Protein AF-A0A3D3PMX6-F1 (afdb_monomer_lite)

pLDDT: mean 90.61, std 13.64, range [45.22, 98.38]

Radius of gyration: 11.9 Å; chains: 1; bounding box: 21×33×24 Å

Sequence (40 aa):
MVSNDKMAHYLSLKGKVVFITGGGSGIGASIVSAFCEQGA

Foldseek 3Di:
DDDPPPDDADQVLAPDDDDFPPLPDDPNVVVVVVSVVSND

Secondary structure (DSSP, 8-state):
------PPP-GGGTT-----TTTTSHHHHHHHHHHHHTT-

Structure (mmCIF, N/CA/C/O backbone):
data_AF-A0A3D3PMX6-F1
#
_entry.id   AF-A0A3D3PMX6-F1
#
loop_
_atom_site.group_PDB
_atom_site.id
_atom_site.type_symbol
_atom_site.label_atom_id
_atom_site.label_alt_id
_atom_site.label_comp_id
_atom_site.label_asym_id
_atom_site.label_entity_id
_atom_site.label_seq_id
_atom_site.pdbx_PDB_ins_code
_atom_site.Cartn_x
_atom_site.Cartn_y
_atom_site.Cartn_z
_atom_site.occupancy
_atom_site.B_iso_or_equiv
_atom_site.auth_seq_id
_atom_site.auth_comp_id
_atom_site.auth_asym_id
_atom_site.auth_atom_id
_atom_site.pdbx_PDB_model_num
ATOM 1 N N . MET A 1 1 ? 13.742 -27.119 11.028 1.00 45.22 1 MET A N 1
ATOM 2 C CA . MET A 1 1 ? 13.119 -26.345 12.119 1.00 45.22 1 MET A CA 1
ATOM 3 C C . MET A 1 1 ? 13.100 -24.892 11.676 1.00 45.22 1 MET A C 1
ATOM 5 O O . MET A 1 1 ? 14.126 -24.239 11.769 1.00 45.22 1 MET A O 1
ATOM 9 N N . VAL A 1 2 ? 12.002 -24.432 11.074 1.00 55.81 2 VAL A N 1
ATOM 10 C CA . VAL A 1 2 ? 11.817 -23.005 10.772 1.00 55.81 2 VAL A CA 1
ATOM 11 C C . VAL A 1 2 ? 10.993 -22.445 11.920 1.00 55.81 2 VAL A C 1
ATOM 13 O O . VAL A 1 2 ? 9.890 -22.926 12.177 1.00 55.81 2 VAL A O 1
ATOM 16 N N . SER A 1 3 ? 11.582 -21.515 12.665 1.00 55.94 3 SER A N 1
ATOM 17 C CA . SER A 1 3 ? 10.907 -20.782 13.728 1.00 55.94 3 SER A CA 1
ATOM 18 C C . SER A 1 3 ? 9.706 -20.047 13.140 1.00 55.94 3 SER A C 1
ATOM 20 O O . SER A 1 3 ? 9.815 -19.369 12.124 1.00 55.94 3 SER A O 1
ATOM 22 N N . ASN A 1 4 ? 8.543 -20.212 13.764 1.00 65.44 4 ASN A N 1
ATOM 23 C CA . ASN A 1 4 ? 7.345 -19.453 13.447 1.00 65.44 4 ASN A CA 1
ATOM 24 C C . ASN A 1 4 ? 7.536 -18.017 13.962 1.00 65.44 4 ASN A C 1
ATOM 26 O O . ASN A 1 4 ? 7.060 -17.689 15.054 1.00 65.44 4 ASN A O 1
ATOM 30 N N . ASP A 1 5 ? 8.256 -17.185 13.208 1.00 63.72 5 ASP A N 1
ATOM 31 C CA . ASP A 1 5 ? 8.348 -15.748 13.456 1.00 63.72 5 ASP A CA 1
ATOM 32 C C . ASP A 1 5 ? 6.946 -15.152 13.306 1.00 63.72 5 ASP A C 1
ATOM 34 O O . ASP A 1 5 ? 6.435 -14.926 12.210 1.00 63.72 5 ASP A O 1
ATOM 38 N N . LYS A 1 6 ? 6.263 -14.979 14.441 1.00 75.06 6 LYS A N 1
ATOM 39 C CA . LYS A 1 6 ? 4.981 -14.281 14.492 1.00 75.06 6 LYS A CA 1
ATOM 40 C C . LYS A 1 6 ? 5.241 -12.843 14.059 1.00 75.06 6 LYS A C 1
ATOM 42 O O . LYS A 1 6 ? 5.819 -12.069 14.819 1.00 75.06 6 LYS A O 1
ATOM 47 N N . MET A 1 7 ? 4.790 -12.495 12.858 1.00 79.50 7 MET A N 1
ATOM 48 C CA . MET A 1 7 ? 4.748 -11.105 12.419 1.00 79.50 7 MET A CA 1
ATOM 49 C C . MET A 1 7 ? 3.929 -10.307 13.434 1.00 79.50 7 MET A C 1
ATOM 51 O O . MET A 1 7 ? 2.843 -10.724 13.850 1.00 79.50 7 MET A O 1
ATOM 55 N N . ALA A 1 8 ? 4.482 -9.186 13.889 1.00 88.94 8 ALA A N 1
ATOM 56 C CA . ALA A 1 8 ? 3.790 -8.322 14.827 1.00 88.94 8 ALA A CA 1
ATOM 57 C C . ALA A 1 8 ? 2.512 -7.787 14.167 1.00 88.94 8 ALA A C 1
ATOM 59 O O . ALA A 1 8 ? 2.552 -7.304 13.036 1.00 88.94 8 ALA A O 1
ATOM 60 N N . HIS A 1 9 ? 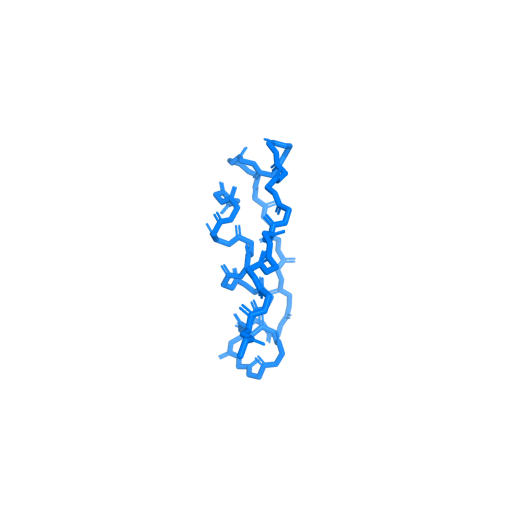1.387 -7.872 14.878 1.00 92.19 9 HIS A N 1
ATOM 61 C CA . HIS A 1 9 ? 0.140 -7.252 14.447 1.00 92.19 9 HIS A CA 1
ATOM 62 C C . HIS A 1 9 ? -0.095 -5.949 15.198 1.00 92.19 9 HIS A C 1
ATOM 64 O O . HIS A 1 9 ? -0.209 -5.933 16.426 1.00 92.19 9 HIS A O 1
ATOM 70 N N . TYR A 1 10 ? -0.199 -4.857 14.449 1.00 94.56 10 TYR A N 1
ATOM 71 C CA . TYR A 1 10 ? -0.361 -3.518 14.999 1.00 94.56 10 TYR A CA 1
ATOM 72 C C . TYR A 1 10 ? -1.808 -3.060 14.837 1.00 94.56 10 TYR A C 1
ATOM 74 O O . TYR A 1 10 ? -2.208 -2.570 13.7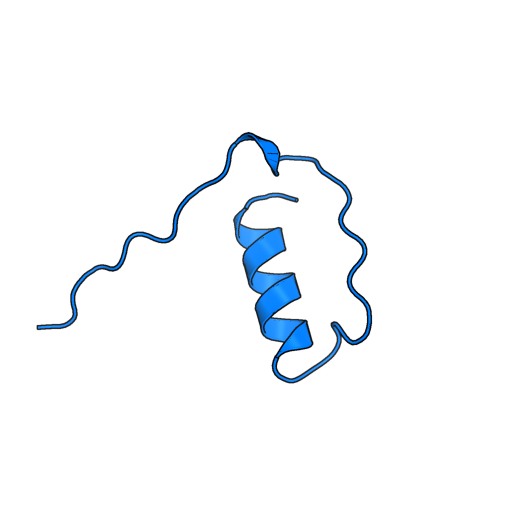83 1.00 94.56 10 TYR A O 1
ATOM 82 N N . LEU A 1 11 ? -2.601 -3.162 15.909 1.00 94.06 11 LEU A N 1
ATOM 83 C CA . LEU A 1 11 ? -4.009 -2.733 15.907 1.00 94.06 11 LEU A CA 1
ATOM 84 C C . LEU A 1 11 ? -4.196 -1.258 15.515 1.00 94.06 11 LEU A C 1
ATOM 86 O O . LEU A 1 11 ? -5.251 -0.889 15.008 1.00 94.06 11 LEU A O 1
ATOM 90 N N . SER A 1 12 ? -3.175 -0.421 15.722 1.00 95.69 12 SER A N 1
ATOM 91 C CA . SER A 1 12 ? -3.175 0.991 15.334 1.00 95.69 12 SER A CA 1
ATOM 92 C C . SER A 1 12 ? -3.174 1.221 13.820 1.00 95.69 12 SER A C 1
ATOM 94 O O . SER A 1 12 ? -3.547 2.317 13.402 1.00 95.69 12 SER A O 1
ATOM 96 N N . LEU A 1 13 ? -2.774 0.228 13.017 1.00 96.12 13 LEU A N 1
ATOM 97 C CA . LEU A 1 13 ? -2.752 0.303 11.553 1.00 96.12 13 LEU A CA 1
ATOM 98 C C . LEU A 1 13 ? -4.088 -0.074 10.911 1.00 96.12 13 LEU A C 1
ATOM 100 O O . LEU A 1 13 ? -4.336 0.310 9.774 1.00 96.12 13 LEU A O 1
ATOM 104 N N . LYS A 1 14 ? -4.975 -0.765 11.633 1.00 97.00 14 LYS A N 1
ATOM 105 C CA . LYS A 1 14 ? -6.267 -1.187 11.089 1.00 97.00 14 LYS A CA 1
ATOM 106 C C . LYS A 1 14 ? -7.101 0.024 10.649 1.00 97.00 14 LYS A C 1
ATOM 108 O O . LYS A 1 14 ? -7.403 0.906 11.458 1.00 97.00 14 LYS A O 1
ATOM 113 N N . GLY A 1 15 ? -7.504 0.038 9.381 1.00 97.31 15 GLY A N 1
ATOM 114 C CA . GLY A 1 15 ? -8.290 1.10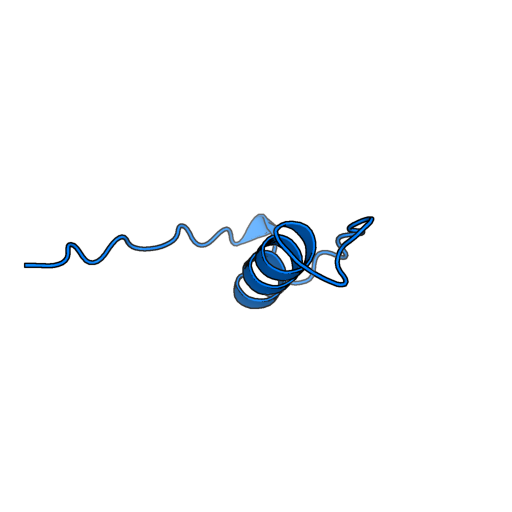0 8.752 1.00 97.31 15 GLY A CA 1
ATOM 115 C C . GLY A 1 15 ? -7.530 2.417 8.572 1.00 97.31 15 GLY A C 1
ATOM 116 O O . GLY A 1 15 ? -8.163 3.472 8.485 1.00 97.31 15 GLY A O 1
ATOM 117 N N . LYS A 1 16 ? -6.191 2.396 8.590 1.00 97.88 16 LYS A N 1
ATOM 118 C CA . LYS A 1 16 ? -5.367 3.582 8.335 1.00 97.88 16 LYS A CA 1
ATOM 119 C C . LYS A 1 16 ? -4.971 3.657 6.871 1.00 97.88 16 LYS A C 1
ATOM 121 O O . LYS A 1 16 ? -4.274 2.793 6.376 1.00 97.88 16 LYS A O 1
ATOM 126 N N . VAL A 1 17 ? -5.269 4.782 6.229 1.00 97.75 17 VAL A N 1
ATOM 127 C CA . VAL A 1 17 ? -4.755 5.059 4.885 1.00 97.75 17 VAL A CA 1
ATOM 128 C C . VAL A 1 17 ? -3.246 5.302 4.951 1.00 97.75 17 VAL A C 1
ATOM 130 O O . VAL A 1 17 ? -2.793 6.239 5.613 1.00 97.75 17 VAL A O 1
ATOM 133 N N . VAL A 1 18 ? -2.475 4.479 4.241 1.00 96.75 18 VAL A N 1
ATOM 134 C CA . VAL A 1 18 ? -1.015 4.596 4.125 1.00 96.75 18 VAL A CA 1
ATOM 135 C C . VAL A 1 18 ? -0.649 4.876 2.670 1.00 96.75 18 VAL A C 1
ATOM 137 O O . VAL A 1 18 ? -1.062 4.158 1.764 1.00 96.75 18 VAL A O 1
ATOM 140 N N . PHE A 1 19 ? 0.141 5.926 2.440 1.00 97.38 19 PHE A N 1
ATOM 141 C CA . PHE A 1 19 ? 0.642 6.269 1.111 1.00 97.38 19 PHE A CA 1
ATOM 142 C C . PHE A 1 19 ? 2.088 5.797 0.951 1.00 97.38 19 PHE A C 1
ATOM 144 O O . PHE A 1 19 ? 2.982 6.282 1.643 1.00 97.38 19 PHE A O 1
ATOM 151 N N . ILE A 1 20 ? 2.311 4.853 0.035 1.00 97.19 20 ILE A N 1
ATOM 152 C CA . ILE A 1 20 ? 3.628 4.266 -0.236 1.00 97.19 20 ILE A CA 1
ATOM 153 C C . ILE A 1 20 ? 4.055 4.651 -1.653 1.00 97.19 20 ILE A C 1
ATOM 155 O O . ILE A 1 20 ? 3.402 4.295 -2.634 1.00 97.19 20 ILE A O 1
ATOM 159 N N . THR A 1 21 ? 5.176 5.359 -1.775 1.00 97.81 21 THR A N 1
ATOM 160 C CA . THR A 1 21 ? 5.803 5.638 -3.072 1.00 97.81 21 THR A CA 1
ATOM 161 C C . THR A 1 21 ? 6.600 4.422 -3.551 1.00 97.81 21 THR A C 1
ATOM 163 O O . THR A 1 21 ? 7.130 3.653 -2.753 1.00 97.81 21 THR A O 1
ATOM 166 N N . GLY A 1 22 ? 6.663 4.203 -4.870 1.00 97.44 22 GLY A N 1
ATOM 167 C CA . GLY A 1 22 ? 7.401 3.066 -5.440 1.00 97.44 22 GLY A CA 1
ATOM 168 C C . GLY A 1 22 ? 6.829 1.679 -5.098 1.00 97.44 22 GLY A C 1
ATOM 169 O O . GLY A 1 22 ? 7.516 0.679 -5.278 1.00 97.44 22 GLY A O 1
ATOM 170 N N . GLY A 1 23 ? 5.576 1.590 -4.638 1.00 97.56 23 GLY A N 1
ATOM 171 C CA . GLY A 1 23 ? 4.941 0.350 -4.165 1.00 97.56 23 GLY A CA 1
ATOM 172 C C . GLY A 1 23 ? 4.610 -0.707 -5.230 1.00 97.56 23 GLY A C 1
ATOM 173 O O . GLY A 1 23 ? 4.008 -1.722 -4.906 1.00 97.56 23 GLY A O 1
ATOM 174 N N . GLY A 1 24 ? 4.958 -0.486 -6.499 1.00 97.69 24 GLY A N 1
ATOM 175 C CA . GLY A 1 24 ? 4.546 -1.359 -7.606 1.00 97.69 24 GLY A CA 1
ATOM 176 C C . GLY A 1 24 ? 5.439 -2.579 -7.854 1.00 97.69 24 GLY A C 1
ATOM 177 O O . GLY A 1 24 ? 5.047 -3.467 -8.603 1.00 97.69 24 GLY A O 1
ATOM 178 N N . SER A 1 25 ? 6.649 -2.633 -7.284 1.00 97.31 25 SER A N 1
ATOM 179 C CA . SER A 1 25 ? 7.571 -3.763 -7.482 1.00 97.31 25 SER A CA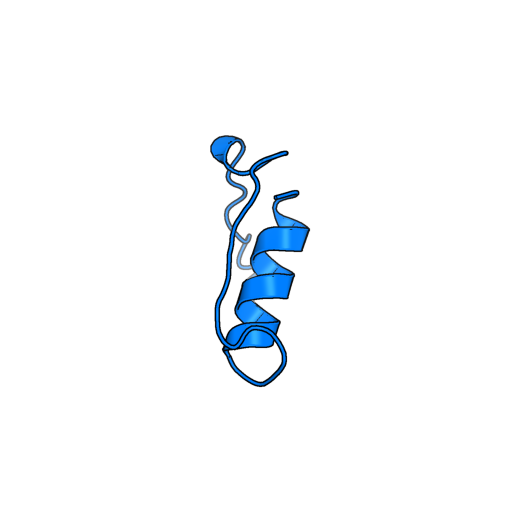 1
ATOM 180 C C . SER A 1 25 ? 8.640 -3.852 -6.388 1.00 97.31 25 SER A C 1
ATOM 182 O O . SER A 1 25 ? 8.758 -2.958 -5.545 1.00 97.31 25 SER A O 1
ATOM 184 N N . GLY A 1 26 ? 9.425 -4.936 -6.408 1.00 97.25 26 GLY A N 1
ATOM 185 C CA . GLY A 1 26 ? 10.573 -5.133 -5.524 1.00 97.25 26 GLY A CA 1
ATOM 186 C C . GLY A 1 26 ? 10.219 -4.951 -4.047 1.00 97.25 26 GLY A C 1
ATOM 187 O O . GLY A 1 26 ? 9.183 -5.418 -3.580 1.00 97.25 26 GLY A O 1
ATOM 188 N N . ILE A 1 27 ? 11.073 -4.226 -3.3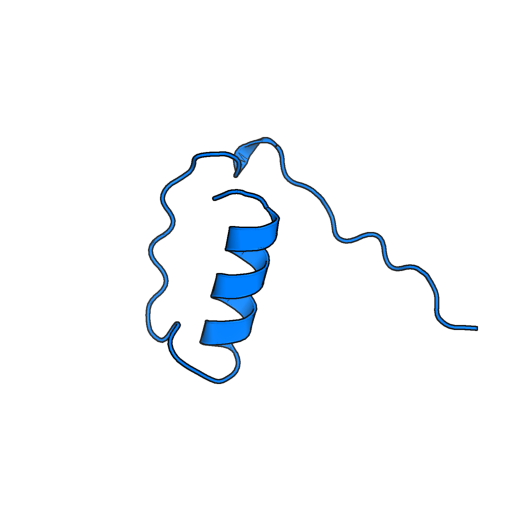23 1.00 97.38 27 ILE A N 1
ATOM 189 C CA . ILE A 1 27 ? 10.896 -3.950 -1.890 1.00 97.38 27 ILE A CA 1
ATOM 190 C C . ILE A 1 27 ? 9.592 -3.184 -1.628 1.00 97.38 27 ILE A C 1
ATOM 192 O O . ILE A 1 27 ? 8.894 -3.476 -0.660 1.00 97.38 27 ILE A O 1
ATOM 196 N N . GLY A 1 28 ? 9.232 -2.240 -2.502 1.00 97.75 28 GLY A N 1
ATOM 197 C CA . GLY A 1 28 ? 8.022 -1.437 -2.340 1.00 97.75 28 GLY A CA 1
ATOM 198 C C . GLY A 1 28 ? 6.749 -2.285 -2.351 1.00 97.75 28 GLY A C 1
ATOM 199 O O . GLY A 1 28 ? 5.883 -2.084 -1.503 1.00 97.75 28 GLY A O 1
ATOM 200 N N . ALA A 1 29 ? 6.660 -3.272 -3.248 1.00 98.38 29 ALA A N 1
ATOM 201 C CA . ALA A 1 29 ? 5.517 -4.189 -3.308 1.00 98.38 29 ALA A CA 1
ATOM 202 C C . ALA A 1 29 ? 5.401 -5.068 -2.053 1.00 98.38 29 ALA A C 1
ATOM 204 O O . ALA A 1 29 ? 4.296 -5.285 -1.546 1.00 98.38 29 ALA A O 1
ATOM 205 N N . SER A 1 30 ? 6.531 -5.530 -1.508 1.00 97.38 30 SER A N 1
ATOM 206 C CA . SER A 1 30 ? 6.542 -6.277 -0.245 1.00 97.38 30 SER A CA 1
ATOM 207 C C . SER A 1 30 ? 6.068 -5.419 0.930 1.00 97.38 30 SER A C 1
ATOM 209 O O . SER A 1 30 ? 5.322 -5.905 1.776 1.00 97.38 30 SER A O 1
ATOM 211 N N . ILE A 1 31 ? 6.442 -4.135 0.967 1.00 96.88 31 ILE A N 1
ATOM 212 C CA . ILE A 1 31 ? 5.975 -3.203 2.005 1.00 96.88 31 ILE A CA 1
ATOM 213 C C . ILE A 1 31 ? 4.464 -2.972 1.883 1.00 96.88 31 ILE A C 1
ATOM 215 O O . ILE A 1 31 ? 3.765 -3.068 2.889 1.00 96.88 31 ILE A O 1
ATOM 219 N N . VAL A 1 32 ? 3.940 -2.724 0.674 1.00 97.88 32 VAL A N 1
ATOM 220 C CA . VAL A 1 32 ? 2.486 -2.592 0.443 1.00 97.88 32 VAL A CA 1
ATOM 221 C C . VAL A 1 32 ? 1.745 -3.827 0.955 1.00 97.88 32 VAL A C 1
ATOM 223 O O . VAL A 1 32 ? 0.805 -3.693 1.734 1.00 97.88 32 VAL A O 1
ATOM 226 N N . SER A 1 33 ? 2.214 -5.019 0.582 1.00 97.12 33 SER A N 1
ATOM 227 C CA . SER A 1 33 ? 1.598 -6.289 0.988 1.00 97.12 33 SER A CA 1
ATOM 228 C C . SER A 1 33 ? 1.563 -6.438 2.511 1.00 97.12 33 SER A C 1
ATOM 230 O O . SER A 1 33 ? 0.513 -6.740 3.072 1.00 97.12 33 SER A O 1
ATOM 232 N N . ALA A 1 34 ? 2.671 -6.123 3.189 1.00 96.12 34 ALA A N 1
ATOM 233 C CA . ALA A 1 34 ? 2.741 -6.169 4.645 1.00 96.12 34 ALA A CA 1
ATOM 234 C C . ALA A 1 34 ? 1.747 -5.201 5.312 1.00 96.12 34 ALA A C 1
ATOM 236 O O . ALA A 1 34 ? 1.106 -5.573 6.288 1.00 96.12 34 ALA A O 1
ATOM 237 N N . PHE A 1 35 ? 1.563 -3.980 4.798 1.00 96.88 35 PHE A N 1
ATOM 238 C CA . PHE A 1 35 ? 0.560 -3.052 5.342 1.00 96.88 35 PHE A CA 1
ATOM 239 C C . PHE A 1 35 ? -0.880 -3.520 5.077 1.00 96.88 35 PHE A C 1
ATOM 241 O O . PHE A 1 35 ? -1.719 -3.420 5.975 1.00 96.88 35 PHE A O 1
ATOM 248 N N . CYS A 1 36 ? -1.158 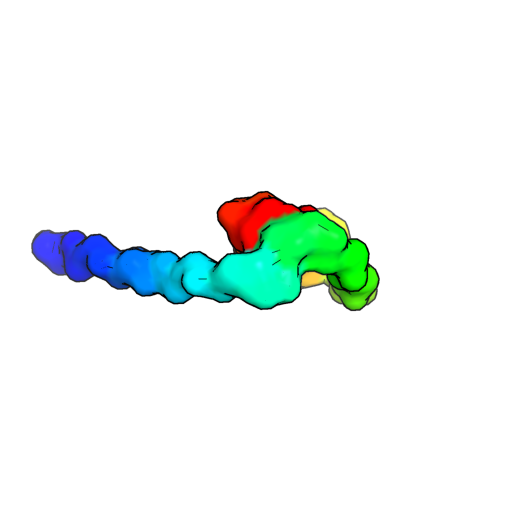-4.105 3.907 1.00 96.50 36 CYS A N 1
ATOM 249 C CA . CYS A 1 36 ? -2.462 -4.706 3.618 1.00 96.50 36 CYS A CA 1
ATOM 250 C C . CYS A 1 36 ? -2.788 -5.864 4.578 1.00 96.50 36 CYS A C 1
ATOM 252 O O . CYS A 1 36 ? -3.914 -5.956 5.064 1.00 96.50 36 CYS A O 1
ATOM 254 N N . GLU A 1 37 ? -1.811 -6.711 4.919 1.00 95.88 37 GLU A N 1
ATOM 255 C CA . GLU A 1 37 ? -1.970 -7.788 5.913 1.00 95.88 37 GLU A CA 1
ATOM 256 C C . GLU A 1 37 ? -2.272 -7.258 7.327 1.00 95.88 37 GLU A C 1
ATOM 258 O O . GLU A 1 37 ? -2.943 -7.923 8.119 1.00 95.88 37 GLU A O 1
ATOM 263 N N . GLN A 1 38 ? -1.827 -6.039 7.647 1.00 96.06 38 GLN A N 1
ATOM 264 C CA . GLN A 1 38 ? -2.181 -5.345 8.892 1.00 96.06 38 GLN A CA 1
ATOM 265 C C . GLN A 1 38 ? -3.589 -4.723 8.854 1.00 96.06 38 GLN A C 1
ATOM 267 O O . GLN A 1 38 ? -4.089 -4.265 9.886 1.00 96.06 38 GLN A O 1
ATOM 272 N N . GLY A 1 39 ? -4.244 -4.719 7.690 1.00 96.00 39 GLY A N 1
ATOM 273 C CA . GLY A 1 39 ? -5.561 -4.129 7.476 1.00 96.00 39 GLY A CA 1
ATOM 274 C C . GLY A 1 39 ? -5.546 -2.606 7.375 1.00 96.00 39 GLY A C 1
ATOM 275 O O . GLY A 1 39 ? -6.553 -1.988 7.729 1.00 96.00 39 GLY A O 1
ATOM 276 N N . ALA A 1 40 ? -4.414 -2.024 6.972 1.00 95.62 40 ALA A N 1
ATOM 277 C CA . ALA A 1 40 ? -4.311 -0.620 6.583 1.00 95.62 40 ALA A CA 1
ATOM 278 C C . ALA A 1 40 ? -5.071 -0.353 5.274 1.00 95.62 40 ALA A C 1
ATOM 280 O O . ALA A 1 40 ? -4.937 -1.180 4.342 1.00 95.62 40 ALA A O 1
#